Protein AF-A0A7V1H777-F1 (afdb_monomer_lite)

Secondary structure (DSSP, 8-state):
-----S--PEEPTTT--EESSHHHHHHHHHHT--STTSHHHHHHHHHHHH-SS-SEEEEEEEPTTSS-EEEEEEEESSS----

Sequence (83 aa):
MKILKNQTLYKCSYCGRRKLTKRGCLQHEDRYCSNELSPHQMGIKKWQSECPHKNTETVYSYIPGEAVQQPDHDVCLDCNARV

Structure (mmCIF, N/CA/C/O backbone):
data_AF-A0A7V1H777-F1
#
_entry.id   AF-A0A7V1H777-F1
#
loop_
_atom_site.group_PDB
_atom_site.id
_atom_site.type_symbol
_atom_site.label_atom_id
_atom_site.label_alt_id
_atom_site.label_comp_id
_atom_site.label_asym_id
_atom_site.label_entity_id
_atom_site.label_seq_id
_atom_site.pdbx_PDB_ins_code
_atom_site.Cartn_x
_atom_site.Cartn_y
_atom_site.Cartn_z
_atom_site.occupancy
_atom_site.B_iso_or_equiv
_atom_site.auth_seq_id
_atom_site.auth_comp_id
_atom_site.auth_asym_id
_atom_site.auth_atom_id
_atom_site.pdbx_PDB_model_num
ATOM 1 N N . MET A 1 1 ? -29.956 -18.559 10.040 1.00 49.47 1 MET A N 1
ATOM 2 C CA . MET A 1 1 ? -28.763 -17.751 10.389 1.00 49.47 1 MET A CA 1
ATOM 3 C C . MET A 1 1 ? -28.542 -17.821 11.895 1.00 49.47 1 MET A C 1
ATOM 5 O O . MET A 1 1 ? -29.483 -17.555 12.631 1.00 49.47 1 MET A O 1
ATOM 9 N N . LYS A 1 2 ? -27.360 -18.237 12.373 1.00 55.09 2 LYS A N 1
ATOM 10 C CA . LYS A 1 2 ? -27.060 -18.261 13.818 1.00 55.09 2 LYS A CA 1
ATOM 11 C C . LYS A 1 2 ? -26.691 -16.845 14.268 1.00 55.09 2 LYS A C 1
ATOM 13 O O . LYS A 1 2 ? -25.653 -16.330 13.868 1.00 55.09 2 LYS A O 1
ATOM 18 N N . ILE A 1 3 ? -27.555 -16.216 15.062 1.00 70.19 3 ILE A N 1
ATOM 19 C CA . ILE A 1 3 ? -27.307 -14.892 15.645 1.00 70.19 3 ILE A CA 1
ATOM 20 C C . ILE A 1 3 ? -26.477 -15.094 16.912 1.00 70.19 3 ILE A C 1
ATOM 22 O O . ILE A 1 3 ? -26.944 -15.696 17.879 1.00 70.19 3 ILE A O 1
ATOM 26 N N . LEU A 1 4 ? -25.239 -14.608 16.898 1.00 67.81 4 LEU A N 1
ATOM 27 C CA . LEU A 1 4 ? -24.352 -14.643 18.057 1.00 67.81 4 LEU A CA 1
ATOM 28 C C . LEU A 1 4 ? -24.806 -13.551 19.037 1.00 67.81 4 LEU A C 1
ATOM 30 O O . LEU A 1 4 ? -24.667 -12.363 18.754 1.00 67.81 4 LEU A O 1
ATOM 34 N N . LYS A 1 5 ? -25.395 -13.946 20.170 1.00 72.31 5 LYS A N 1
ATOM 35 C CA . LYS A 1 5 ? -25.774 -13.025 21.254 1.00 72.31 5 LYS A CA 1
ATOM 36 C C . LYS A 1 5 ? -24.552 -12.804 22.161 1.00 72.31 5 LYS A C 1
ATOM 38 O O . LYS A 1 5 ? -23.889 -13.769 22.523 1.00 72.31 5 LYS A O 1
ATOM 43 N N . ASN A 1 6 ? -24.265 -11.551 22.525 1.00 72.44 6 ASN A N 1
ATOM 44 C CA . ASN A 1 6 ? -23.259 -11.147 23.528 1.00 72.44 6 ASN A CA 1
ATOM 45 C C . ASN A 1 6 ? -21.767 -11.335 23.171 1.00 72.44 6 ASN A C 1
ATOM 47 O O . ASN A 1 6 ? -20.936 -11.450 24.068 1.00 72.44 6 ASN A O 1
ATOM 51 N N . GLN A 1 7 ? -21.383 -11.339 21.890 1.00 71.88 7 GLN A N 1
ATOM 52 C CA . GLN A 1 7 ? -19.958 -11.321 21.530 1.00 71.88 7 GLN A CA 1
ATOM 53 C C . GLN A 1 7 ? -19.365 -9.911 21.616 1.00 71.88 7 GLN A C 1
ATOM 55 O O . GLN A 1 7 ? -19.842 -8.985 20.958 1.00 71.88 7 GLN A O 1
ATOM 60 N N . THR A 1 8 ? -18.278 -9.764 22.375 1.00 81.38 8 THR A N 1
ATOM 61 C CA . THR A 1 8 ? -17.473 -8.539 22.380 1.00 81.38 8 THR A CA 1
ATOM 62 C C . THR A 1 8 ? -16.726 -8.423 21.060 1.00 81.38 8 THR A C 1
ATOM 64 O O . THR A 1 8 ? -15.824 -9.205 20.765 1.00 81.38 8 THR A O 1
ATOM 67 N N . LEU A 1 9 ? -17.105 -7.434 20.256 1.00 88.12 9 LEU A N 1
ATOM 68 C CA . LEU A 1 9 ? -16.424 -7.112 19.012 1.00 88.12 9 LEU A CA 1
ATOM 69 C C . LEU A 1 9 ? -15.431 -5.975 19.235 1.00 88.12 9 LEU A C 1
ATOM 71 O O . LEU A 1 9 ? -15.763 -4.945 19.815 1.00 88.12 9 LEU A O 1
ATOM 75 N N . TYR A 1 10 ? -14.228 -6.144 18.704 1.00 90.50 10 TYR A N 1
ATOM 76 C CA . TYR A 1 10 ? -13.171 -5.142 18.749 1.00 90.50 10 TYR A CA 1
ATOM 77 C C . TYR A 1 10 ? -13.225 -4.304 17.480 1.00 90.50 10 TYR A C 1
ATOM 79 O O . TYR A 1 10 ? -13.235 -4.846 16.374 1.00 90.50 10 TYR A O 1
ATOM 87 N N . LYS A 1 11 ? -13.316 -2.986 17.634 1.00 91.62 11 LYS A N 1
ATOM 88 C CA . LYS A 1 11 ? -13.463 -2.043 16.525 1.00 91.62 11 LYS A CA 1
ATOM 89 C C . LYS A 1 11 ? -12.101 -1.459 16.164 1.00 91.62 11 LYS A C 1
ATOM 91 O O . LYS A 1 11 ? -11.423 -0.932 17.035 1.00 91.62 11 LYS A O 1
ATOM 96 N N . CYS A 1 12 ? -11.753 -1.519 14.882 1.00 93.50 12 CYS A N 1
ATOM 97 C CA . CYS A 1 12 ? -10.585 -0.840 14.334 1.00 93.50 12 CYS A CA 1
ATOM 98 C C . CYS A 1 12 ? -10.723 0.677 14.504 1.00 93.50 12 CYS A C 1
ATOM 100 O O . CYS A 1 12 ? -11.745 1.251 14.117 1.00 93.50 12 CYS A O 1
ATOM 102 N N . SER A 1 13 ? -9.680 1.306 15.033 1.00 91.06 13 SER A N 1
ATOM 103 C CA . SER A 1 13 ? -9.592 2.742 15.312 1.00 91.06 13 SER A CA 1
ATOM 104 C C . SER A 1 13 ? -9.572 3.579 14.033 1.00 91.06 13 SER A C 1
ATOM 106 O O . SER A 1 13 ? -10.013 4.722 14.039 1.00 91.06 13 SER A O 1
ATOM 108 N N . TYR A 1 14 ? -9.127 2.983 12.924 1.00 91.00 14 TYR A N 1
ATOM 109 C CA . TYR A 1 14 ? -8.990 3.656 11.635 1.00 91.00 14 TYR A CA 1
ATOM 110 C C . TYR A 1 14 ? -10.213 3.430 10.733 1.00 91.00 14 TYR A C 1
ATOM 112 O O . TYR A 1 14 ? -10.909 4.370 10.373 1.00 91.00 14 TYR A O 1
ATOM 120 N N . CYS A 1 15 ? -10.542 2.183 10.374 1.00 91.06 15 CYS A N 1
ATOM 121 C CA . CYS A 1 15 ? -11.644 1.902 9.434 1.00 91.06 15 CYS A CA 1
ATOM 122 C C . CYS A 1 15 ? -12.990 1.553 10.092 1.00 91.06 15 CYS A C 1
ATOM 124 O O . CYS A 1 15 ? -13.968 1.300 9.390 1.00 91.06 15 CYS A O 1
ATOM 126 N N . GLY A 1 16 ? -13.049 1.420 11.420 1.00 87.56 16 GLY A N 1
ATOM 127 C CA . GLY A 1 16 ? -14.274 1.052 12.131 1.00 87.56 16 GLY A CA 1
ATOM 128 C C . GLY A 1 16 ? -14.766 -0.387 11.921 1.00 87.56 16 GLY A C 1
ATOM 129 O O . GLY A 1 16 ? -15.787 -0.760 12.505 1.00 87.56 16 GLY A O 1
ATOM 130 N N . ARG A 1 17 ? -14.063 -1.219 11.133 1.00 89.81 17 ARG A N 1
ATOM 131 C CA . ARG A 1 17 ? -14.395 -2.643 10.967 1.00 89.81 17 ARG A CA 1
ATOM 132 C C . ARG A 1 17 ? -14.248 -3.372 12.292 1.00 89.81 17 ARG A C 1
ATOM 134 O O . ARG A 1 17 ? -13.318 -3.135 13.062 1.00 89.81 17 ARG A O 1
ATOM 141 N N . ARG A 1 18 ? -15.175 -4.291 12.529 1.00 91.50 18 ARG A N 1
ATOM 142 C CA . ARG A 1 18 ? -15.222 -5.097 13.742 1.00 91.50 18 ARG A CA 1
ATOM 143 C C . ARG A 1 18 ? -14.505 -6.421 13.533 1.00 91.50 18 ARG A C 1
ATOM 145 O O . ARG A 1 18 ? -14.591 -7.022 12.462 1.00 91.50 18 ARG A O 1
ATOM 152 N N . LYS A 1 19 ? -13.801 -6.867 14.564 1.00 91.44 19 LYS A N 1
ATOM 153 C CA . LYS A 1 19 ? -13.072 -8.130 14.618 1.00 91.44 19 LYS A CA 1
ATOM 154 C C . LYS A 1 19 ? -13.491 -8.893 15.866 1.00 91.44 19 LYS A C 1
ATOM 156 O O . LYS A 1 19 ? -13.824 -8.300 16.887 1.00 91.44 19 LYS A O 1
ATOM 161 N N . LEU A 1 20 ? -13.469 -10.217 15.768 1.00 90.19 20 LEU A N 1
ATOM 162 C CA . LEU A 1 20 ? -13.890 -11.110 16.850 1.00 90.19 20 LEU A CA 1
ATOM 163 C C . LEU A 1 20 ? -12.895 -11.137 18.020 1.00 90.19 20 LEU A C 1
ATOM 165 O O . LEU A 1 20 ? -13.262 -11.499 19.129 1.00 90.19 20 LEU A O 1
ATOM 169 N N . THR A 1 21 ? -11.635 -10.755 17.790 1.00 90.69 21 THR A N 1
ATOM 170 C CA . THR A 1 21 ? -10.576 -10.783 18.805 1.00 90.69 21 THR A CA 1
ATOM 171 C C . THR A 1 21 ? -9.799 -9.470 18.829 1.00 90.69 21 THR A C 1
ATOM 173 O O . THR A 1 21 ? -9.613 -8.824 17.793 1.00 90.69 21 THR A O 1
ATOM 176 N N . LYS A 1 22 ? -9.289 -9.091 20.009 1.00 90.44 22 LYS A N 1
ATOM 177 C CA . LYS A 1 22 ? -8.456 -7.889 20.191 1.00 90.44 22 LYS A CA 1
ATOM 178 C C . LYS A 1 22 ? -7.220 -7.936 19.300 1.00 90.44 22 LYS A C 1
ATOM 180 O O . LYS A 1 22 ? -6.913 -6.982 18.592 1.00 90.44 22 LYS A O 1
ATOM 185 N N . ARG A 1 23 ? -6.551 -9.091 19.289 1.00 91.88 23 ARG A N 1
ATOM 186 C CA . ARG A 1 23 ? -5.364 -9.333 18.466 1.00 91.88 23 ARG A CA 1
ATOM 187 C C . ARG A 1 23 ? -5.662 -9.198 16.969 1.00 91.88 23 ARG A C 1
ATOM 189 O O . ARG A 1 23 ? -4.874 -8.584 16.262 1.00 91.88 23 ARG A O 1
ATOM 196 N N . GLY A 1 24 ? -6.801 -9.707 16.492 1.00 91.56 24 GLY A N 1
ATOM 197 C CA . GLY A 1 24 ? -7.208 -9.565 15.088 1.00 91.56 24 GLY A CA 1
ATOM 198 C C . GLY A 1 24 ? -7.546 -8.124 14.694 1.00 91.56 24 GLY A C 1
ATOM 199 O O . GLY A 1 24 ? -7.425 -7.762 13.526 1.00 91.56 24 GLY A O 1
ATOM 200 N N . CYS A 1 25 ? -7.943 -7.292 15.658 1.00 92.56 25 CYS A N 1
ATOM 201 C CA . CYS A 1 25 ? -8.120 -5.858 15.454 1.00 92.56 25 CYS A CA 1
ATOM 202 C C . CYS A 1 25 ? -6.776 -5.154 15.255 1.00 92.56 25 CYS A C 1
ATOM 204 O O . CYS A 1 25 ? -6.595 -4.513 14.227 1.00 92.56 25 CYS A O 1
ATOM 206 N N . LEU A 1 26 ? -5.817 -5.369 16.159 1.00 92.81 26 LEU A N 1
ATOM 207 C CA . LEU A 1 26 ? -4.468 -4.797 16.052 1.00 92.81 26 LEU A CA 1
ATOM 208 C C . LEU A 1 26 ? -3.770 -5.212 14.752 1.00 92.81 26 LEU A C 1
ATOM 210 O O . LEU A 1 26 ? -3.247 -4.376 14.027 1.00 92.81 26 LEU A O 1
ATOM 214 N N . GLN A 1 27 ? -3.827 -6.501 14.406 1.00 94.06 27 GLN A N 1
ATOM 215 C CA . GLN A 1 27 ? -3.247 -6.996 13.156 1.00 94.06 27 GLN A CA 1
ATOM 216 C C . GLN A 1 27 ? -3.896 -6.352 11.928 1.00 94.06 27 GLN A C 1
ATOM 218 O O . GLN A 1 27 ? -3.238 -6.086 10.926 1.00 94.06 27 GLN A O 1
ATOM 223 N N . HIS A 1 28 ? -5.205 -6.125 11.986 1.00 93.50 28 HIS A N 1
ATOM 224 C CA . HIS A 1 28 ? -5.891 -5.449 10.911 1.00 93.50 28 HIS A CA 1
ATOM 225 C C . HIS A 1 28 ? -5.398 -4.009 10.773 1.00 93.50 28 HIS A C 1
ATOM 227 O O . HIS A 1 28 ? -5.072 -3.636 9.660 1.00 93.50 28 HIS A O 1
ATOM 233 N N . GLU A 1 29 ? -5.295 -3.239 11.855 1.00 92.69 29 GLU A N 1
ATOM 234 C CA . GLU A 1 29 ? -4.764 -1.866 11.840 1.00 92.69 29 GLU A CA 1
ATOM 235 C C . GLU A 1 29 ? -3.357 -1.792 11.240 1.00 92.69 29 GLU A C 1
ATOM 237 O O . GLU A 1 29 ? -3.098 -0.974 10.363 1.00 92.69 29 GLU A O 1
ATOM 242 N N . ASP A 1 30 ? -2.489 -2.706 11.661 1.00 91.81 30 ASP A N 1
ATOM 243 C CA . ASP A 1 30 ? -1.082 -2.732 11.275 1.00 91.81 30 ASP A CA 1
ATOM 244 C C . ASP A 1 30 ? -0.847 -3.170 9.819 1.00 91.81 30 ASP A C 1
ATOM 246 O O . ASP A 1 30 ? 0.049 -2.651 9.163 1.00 91.81 30 ASP A O 1
ATOM 250 N N . ARG A 1 31 ? -1.646 -4.115 9.288 1.00 90.25 31 ARG A N 1
ATOM 251 C CA . ARG A 1 31 ? -1.297 -4.823 8.031 1.00 90.25 31 ARG A CA 1
ATOM 252 C C . ARG A 1 31 ? -2.376 -4.966 6.977 1.00 90.25 31 ARG A C 1
ATOM 254 O O . ARG A 1 31 ? -2.086 -5.364 5.861 1.00 90.25 31 ARG A O 1
ATOM 261 N N . TYR A 1 32 ? -3.635 -4.766 7.326 1.00 89.88 32 TYR A N 1
ATOM 262 C CA . TYR A 1 32 ? -4.744 -5.061 6.406 1.00 89.88 32 TYR A CA 1
ATOM 263 C C . TYR A 1 32 ? -5.775 -3.957 6.385 1.00 89.88 32 TYR A C 1
ATOM 265 O O . TYR A 1 32 ? -6.857 -4.094 5.804 1.00 89.88 32 TYR A O 1
ATOM 273 N N . CYS A 1 33 ? -5.497 -2.885 7.108 1.00 90.38 33 CYS A N 1
ATOM 274 C CA . CYS A 1 33 ? -6.387 -1.777 7.155 1.00 90.38 33 CYS A CA 1
ATOM 275 C C . CYS A 1 33 ? -6.238 -1.066 5.826 1.00 90.38 33 CYS A C 1
ATOM 277 O O . CYS A 1 33 ? -5.150 -0.712 5.378 1.00 90.38 33 CYS A O 1
ATOM 279 N N . SER A 1 34 ? -7.370 -0.930 5.162 1.00 87.94 34 SER A N 1
ATOM 280 C CA . SER A 1 34 ? -7.484 -0.143 3.946 1.00 87.94 34 SER A CA 1
ATOM 281 C C . SER A 1 34 ? -7.648 1.342 4.276 1.00 87.94 34 SER A C 1
ATOM 283 O O . SER A 1 34 ? -7.797 2.142 3.367 1.00 87.94 34 SER A O 1
ATOM 285 N N . ASN A 1 35 ? -7.677 1.716 5.565 1.00 90.69 35 ASN A N 1
ATOM 286 C CA . ASN A 1 35 ? -7.771 3.114 5.964 1.00 90.69 35 ASN A CA 1
ATOM 287 C C . ASN A 1 35 ? -6.411 3.791 5.819 1.00 90.69 35 ASN A C 1
ATOM 289 O O . ASN A 1 35 ? -5.405 3.266 6.277 1.00 90.69 35 ASN A O 1
ATOM 293 N N . GLU A 1 36 ? -6.396 4.969 5.220 1.00 85.06 36 GLU A N 1
ATOM 294 C CA . GLU A 1 36 ? -5.179 5.688 4.849 1.00 85.06 36 GLU A CA 1
ATOM 295 C C . GLU A 1 36 ? -4.294 6.106 6.020 1.00 85.06 36 GLU A C 1
ATOM 297 O O . GLU A 1 36 ? -3.079 6.182 5.874 1.00 85.06 36 GLU A O 1
ATOM 302 N N . LEU A 1 37 ? -4.908 6.369 7.171 1.00 87.31 37 LEU A N 1
ATOM 303 C CA . LEU A 1 37 ? -4.219 6.745 8.404 1.00 87.31 37 LEU A CA 1
ATOM 304 C C . LEU A 1 37 ? -3.734 5.522 9.177 1.00 87.31 37 LEU A C 1
ATOM 306 O O . LEU A 1 37 ? -3.096 5.655 10.219 1.00 87.31 37 LEU A O 1
ATOM 310 N N . SER A 1 38 ? -4.078 4.32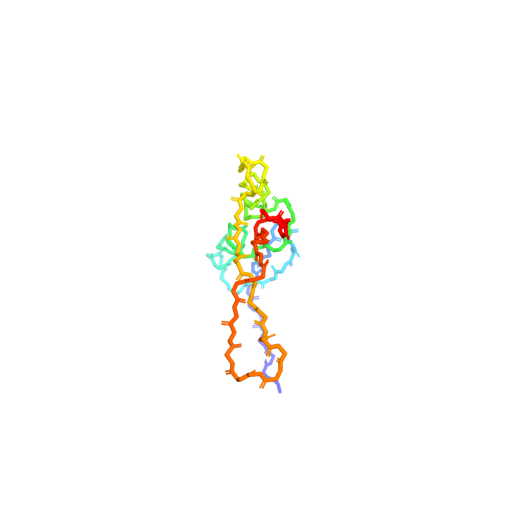7 8.697 1.00 90.25 38 SER A N 1
ATOM 311 C CA . SER A 1 38 ? -3.564 3.115 9.297 1.00 90.25 38 SER A CA 1
ATOM 312 C C . SER A 1 38 ? -2.063 2.995 9.045 1.00 90.25 38 SER A C 1
ATOM 314 O O . SER A 1 38 ? -1.593 3.348 7.957 1.00 90.25 38 SER A O 1
ATOM 316 N N . PRO A 1 39 ? -1.320 2.426 10.006 1.00 88.81 39 PRO A N 1
ATOM 317 C CA . PRO A 1 39 ? 0.095 2.119 9.834 1.00 88.81 39 PRO A CA 1
ATOM 318 C C . PRO A 1 39 ? 0.384 1.367 8.529 1.00 88.81 39 PRO A C 1
ATOM 320 O O . PRO A 1 39 ? 1.354 1.679 7.844 1.00 88.81 39 PRO A O 1
ATOM 323 N N . HIS A 1 40 ? -0.513 0.455 8.136 1.00 88.50 40 HIS A N 1
ATOM 324 C CA . HIS A 1 40 ? -0.421 -0.294 6.886 1.00 88.50 40 HIS A CA 1
ATOM 325 C C . HIS A 1 40 ? -0.354 0.615 5.649 1.00 88.50 40 HIS A C 1
ATOM 327 O O . HIS A 1 40 ? 0.576 0.528 4.850 1.00 88.50 40 HIS A O 1
ATOM 333 N N . GLN A 1 41 ? -1.333 1.509 5.494 1.00 86.81 41 GLN A N 1
ATOM 334 C CA . GLN A 1 41 ? -1.402 2.398 4.333 1.00 86.81 41 GLN A CA 1
ATOM 335 C C . GLN A 1 41 ? -0.320 3.474 4.373 1.00 86.81 41 GLN A C 1
ATOM 337 O O . GLN A 1 41 ? 0.234 3.821 3.335 1.00 86.81 41 GLN A O 1
ATOM 342 N N . MET A 1 42 ? 0.032 3.970 5.558 1.00 88.44 42 MET A N 1
ATOM 343 C CA . MET A 1 42 ? 1.146 4.905 5.707 1.00 88.44 42 MET A CA 1
ATOM 344 C C . MET A 1 42 ? 2.480 4.268 5.305 1.00 88.44 42 MET A C 1
ATOM 346 O O . MET A 1 42 ? 3.294 4.922 4.656 1.00 88.44 42 MET A O 1
ATOM 350 N N . GLY A 1 43 ? 2.681 2.988 5.632 1.00 83.94 43 GLY A N 1
ATOM 351 C CA . GLY A 1 43 ? 3.833 2.205 5.190 1.00 83.94 43 GLY A CA 1
ATOM 352 C C . GLY A 1 43 ? 3.907 2.074 3.667 1.00 83.94 43 GLY A C 1
ATOM 353 O O . GLY A 1 43 ? 4.952 2.368 3.091 1.00 83.94 43 GLY A O 1
ATOM 354 N N . ILE A 1 44 ? 2.792 1.728 3.007 1.00 86.44 44 ILE A N 1
ATOM 355 C CA . ILE A 1 44 ? 2.700 1.656 1.534 1.00 86.44 44 ILE A CA 1
ATOM 356 C C . ILE A 1 44 ? 3.009 3.018 0.903 1.00 86.44 44 ILE A C 1
ATOM 358 O O . ILE A 1 44 ? 3.801 3.103 -0.032 1.00 86.44 44 ILE A O 1
ATOM 362 N N . LYS A 1 45 ? 2.428 4.095 1.442 1.00 81.44 45 LYS A N 1
ATOM 363 C CA . LYS A 1 45 ? 2.618 5.459 0.929 1.00 81.44 45 LYS A CA 1
ATOM 364 C C . LYS A 1 45 ? 4.058 5.930 1.063 1.00 81.44 45 LYS A C 1
ATOM 366 O O . LYS A 1 45 ? 4.603 6.520 0.135 1.00 81.44 45 LYS A O 1
ATOM 371 N N . LYS A 1 46 ? 4.687 5.656 2.205 1.00 85.81 46 LYS A N 1
ATOM 372 C CA . LYS A 1 46 ? 6.095 5.981 2.420 1.00 85.81 46 LYS A CA 1
ATOM 373 C C . LYS A 1 46 ? 6.969 5.256 1.400 1.00 85.81 46 LYS A C 1
ATOM 375 O O . LYS A 1 46 ? 7.768 5.882 0.713 1.00 85.81 46 LYS A O 1
ATOM 380 N N . TRP A 1 47 ? 6.736 3.966 1.231 1.00 74.06 47 TRP A N 1
ATOM 381 C CA . TRP A 1 47 ? 7.494 3.143 0.304 1.00 74.06 47 TRP A CA 1
ATOM 382 C C . TRP A 1 47 ? 7.324 3.580 -1.166 1.00 74.06 47 TRP A C 1
ATOM 384 O O . TRP A 1 47 ? 8.313 3.776 -1.874 1.00 74.06 47 TRP A O 1
ATOM 394 N N . GLN A 1 48 ? 6.098 3.898 -1.596 1.00 77.69 48 GLN A N 1
ATOM 395 C CA . GLN A 1 48 ? 5.829 4.525 -2.899 1.00 77.69 48 GLN A CA 1
ATOM 396 C C . GLN A 1 48 ? 6.516 5.892 -3.043 1.00 77.69 48 GLN A C 1
ATOM 398 O O . GLN A 1 48 ? 6.962 6.259 -4.131 1.00 77.69 48 GLN A O 1
ATOM 403 N N . SER A 1 49 ? 6.646 6.662 -1.959 1.00 76.12 49 SER A N 1
ATOM 404 C CA . SER A 1 49 ? 7.287 7.983 -1.985 1.00 76.12 49 SER A CA 1
ATOM 405 C C . SER A 1 49 ? 8.814 7.920 -2.105 1.00 76.12 49 SER A C 1
ATOM 407 O O . SER A 1 49 ? 9.411 8.821 -2.687 1.00 76.12 49 SER A O 1
ATOM 409 N N . GLU A 1 50 ? 9.441 6.820 -1.695 1.00 80.69 50 GLU A N 1
ATOM 410 C CA . GLU A 1 50 ? 10.906 6.708 -1.577 1.00 80.69 50 GLU A CA 1
ATOM 411 C C . GLU A 1 50 ? 11.610 6.090 -2.782 1.00 80.69 50 GLU A C 1
ATOM 413 O O . GLU A 1 50 ? 12.816 6.220 -2.941 1.00 80.69 50 GLU A O 1
ATOM 418 N N . CYS A 1 51 ? 10.880 5.385 -3.625 1.00 81.38 51 CYS A N 1
ATOM 419 C CA . CYS A 1 51 ? 11.488 4.589 -4.686 1.00 81.38 51 CYS A CA 1
ATOM 420 C C . CYS A 1 51 ? 12.151 5.496 -5.826 1.00 81.38 51 CYS A C 1
ATOM 422 O O . CYS A 1 51 ? 12.079 6.724 -5.735 1.00 81.38 51 CYS A O 1
ATOM 424 N N . PRO A 1 52 ? 12.783 5.005 -6.913 1.00 73.88 52 PRO A N 1
ATOM 425 C CA . PRO A 1 52 ? 13.347 5.883 -7.974 1.00 73.88 52 PRO A CA 1
ATOM 426 C C . PRO A 1 52 ? 12.801 5.724 -9.415 1.00 73.88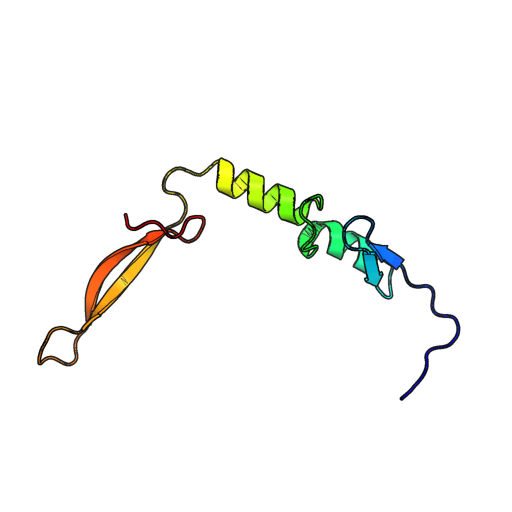 52 PRO A C 1
ATOM 428 O O . PRO A 1 52 ? 12.874 6.672 -10.188 1.00 73.88 52 PRO A O 1
ATOM 431 N N . HIS A 1 53 ? 12.232 4.571 -9.775 1.00 71.06 53 HIS A N 1
ATOM 432 C CA . HIS A 1 53 ? 11.684 4.256 -11.108 1.00 71.06 53 HIS A CA 1
ATOM 433 C C . HIS A 1 53 ? 10.233 3.789 -11.149 1.00 71.06 53 HIS A C 1
ATOM 435 O O . HIS A 1 53 ? 9.533 4.014 -12.122 1.00 71.06 53 HIS A O 1
ATOM 441 N N . LYS A 1 54 ? 9.670 3.090 -10.184 1.00 59.91 54 LYS A N 1
ATOM 442 C CA . LYS A 1 54 ? 10.014 2.713 -8.816 1.00 59.91 54 LYS A CA 1
ATOM 443 C C . LYS A 1 54 ? 10.022 1.186 -8.669 1.00 59.91 54 LYS A C 1
ATOM 445 O O . LYS A 1 54 ? 10.929 0.605 -8.102 1.00 59.91 54 LYS A O 1
ATOM 450 N N . ASN A 1 55 ? 9.114 0.503 -9.320 1.00 74.38 55 ASN A N 1
ATOM 451 C CA . ASN A 1 55 ? 8.970 -0.948 -9.308 1.00 74.38 55 ASN A CA 1
ATOM 452 C C . ASN A 1 55 ? 8.414 -1.271 -10.674 1.00 74.38 55 ASN A C 1
ATOM 454 O O . ASN A 1 55 ? 7.398 -0.675 -10.928 1.00 74.38 55 ASN A O 1
ATOM 458 N N . THR A 1 56 ? 9.043 -2.039 -11.566 1.00 79.88 56 THR A N 1
ATOM 459 C CA . THR A 1 56 ? 8.658 -2.080 -12.992 1.00 79.88 56 THR A CA 1
ATOM 460 C C . THR A 1 56 ? 8.660 -3.483 -13.648 1.00 79.88 56 THR A C 1
ATOM 462 O O . THR A 1 56 ? 9.498 -4.300 -13.301 1.00 79.88 56 THR A O 1
ATOM 465 N N . GLU A 1 57 ? 7.710 -3.789 -14.549 1.00 89.56 57 GLU A N 1
ATOM 466 C CA . GLU A 1 57 ? 7.379 -5.031 -15.262 1.00 89.56 57 GLU A CA 1
ATOM 467 C C . GLU A 1 57 ? 7.420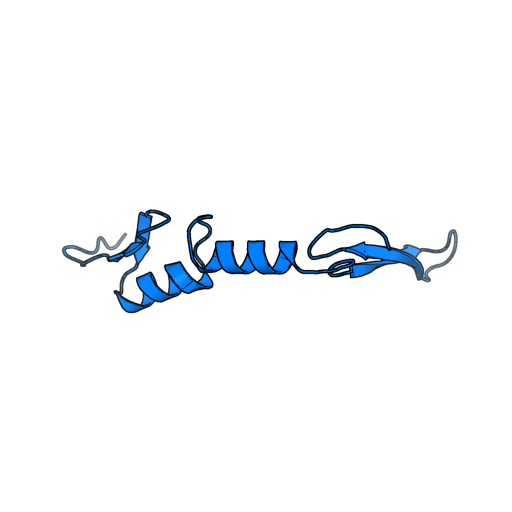 -4.892 -16.799 1.00 89.56 57 GLU A C 1
ATOM 469 O O . GLU A 1 57 ? 6.858 -3.968 -17.358 1.00 89.56 57 GLU A O 1
ATOM 474 N N . THR A 1 58 ? 8.003 -5.857 -17.512 1.00 88.38 58 THR A N 1
ATOM 475 C CA . THR A 1 58 ? 8.008 -5.892 -18.988 1.00 88.38 58 THR A CA 1
ATOM 476 C C . THR A 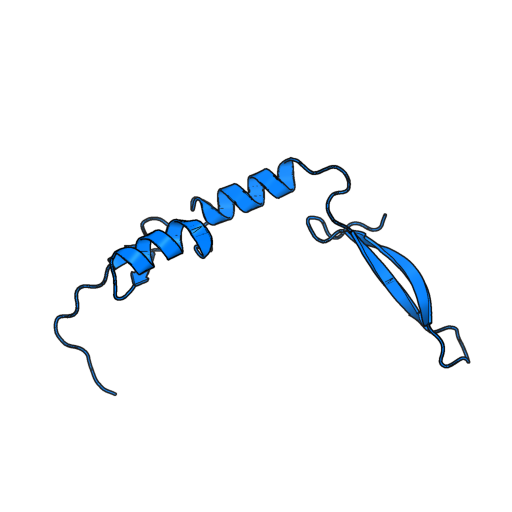1 58 ? 6.760 -6.550 -19.578 1.00 88.38 58 THR A C 1
ATOM 478 O O . THR A 1 58 ? 6.456 -7.707 -19.298 1.00 88.38 58 THR A O 1
ATOM 481 N N . VAL A 1 59 ? 6.075 -5.839 -20.467 1.00 92.38 59 VAL A N 1
ATOM 482 C CA . VAL A 1 59 ? 4.935 -6.264 -21.276 1.00 92.38 59 VAL A CA 1
ATOM 483 C C . VAL A 1 59 ? 5.417 -6.883 -22.593 1.00 92.38 59 VAL A C 1
ATOM 485 O O . VAL A 1 59 ? 6.285 -6.339 -23.277 1.00 92.38 59 VAL A O 1
ATOM 488 N N . TYR A 1 60 ? 4.816 -8.014 -22.968 1.00 92.44 60 TYR A N 1
ATOM 489 C CA . TYR A 1 60 ? 5.137 -8.792 -24.170 1.00 92.44 60 TYR A CA 1
ATOM 490 C C . TYR A 1 60 ? 3.977 -8.763 -25.174 1.00 92.44 60 TYR A C 1
ATOM 492 O O . TYR A 1 60 ? 2.809 -8.815 -24.779 1.00 92.44 60 TYR A O 1
ATOM 500 N N . SER A 1 61 ? 4.286 -8.726 -26.473 1.00 91.31 61 SER A N 1
ATOM 501 C CA . SER A 1 61 ? 3.301 -8.696 -27.563 1.00 91.31 61 SER A CA 1
ATOM 502 C C . SER A 1 61 ? 3.610 -9.733 -28.649 1.00 91.31 61 SER A C 1
ATOM 504 O O . SER A 1 61 ? 4.750 -10.151 -28.832 1.00 91.31 61 SER A O 1
ATOM 506 N N . TYR A 1 62 ? 2.575 -10.227 -29.336 1.00 94.06 62 TYR A N 1
ATOM 507 C CA . TYR A 1 62 ? 2.732 -11.221 -30.406 1.00 94.06 62 TYR A CA 1
ATOM 508 C C . TYR A 1 62 ? 3.271 -10.587 -31.692 1.00 94.06 62 TYR A C 1
ATOM 510 O O . TYR A 1 62 ? 2.852 -9.493 -32.073 1.00 94.06 62 TYR A O 1
ATOM 518 N N . ILE A 1 63 ? 4.143 -11.312 -32.391 1.00 91.38 63 ILE A N 1
ATOM 519 C CA . ILE A 1 63 ? 4.662 -10.911 -33.704 1.00 91.38 63 ILE A CA 1
ATOM 520 C C . ILE A 1 63 ? 3.564 -11.115 -34.777 1.00 91.38 63 ILE A C 1
ATOM 522 O O . ILE A 1 63 ? 2.938 -12.178 -34.812 1.00 91.38 63 ILE A O 1
ATOM 526 N N . PRO A 1 64 ? 3.290 -10.142 -35.674 1.00 91.44 64 PRO A N 1
ATOM 527 C CA . PRO A 1 64 ? 2.240 -10.277 -36.687 1.00 91.44 64 PRO A CA 1
ATOM 528 C C . PRO A 1 64 ? 2.475 -11.458 -37.636 1.00 91.44 64 PRO A C 1
ATOM 530 O O . PRO A 1 64 ? 3.466 -11.499 -38.359 1.00 91.44 64 PRO A O 1
ATOM 533 N N . GLY A 1 65 ? 1.527 -12.395 -37.669 1.00 91.12 65 GLY A N 1
ATOM 534 C CA . GLY A 1 65 ? 1.613 -13.592 -38.510 1.00 91.12 65 GLY A CA 1
ATOM 535 C C . GLY A 1 65 ? 2.377 -14.762 -37.882 1.00 91.12 65 GLY A C 1
ATOM 536 O O . GLY A 1 65 ? 2.425 -15.826 -38.495 1.00 91.12 65 GLY A O 1
ATOM 537 N N . GLU A 1 66 ? 2.905 -14.614 -36.661 1.00 87.50 66 GLU A N 1
ATOM 538 C CA . GLU A 1 66 ? 3.614 -15.672 -35.936 1.00 87.50 66 GLU A CA 1
ATOM 539 C C . GLU A 1 66 ? 2.977 -15.956 -34.565 1.00 87.50 66 GLU A C 1
ATOM 541 O O . GLU A 1 66 ? 2.370 -15.095 -33.933 1.00 87.50 66 GLU A O 1
ATOM 546 N N . ALA A 1 67 ? 3.131 -17.185 -34.068 1.00 85.81 67 ALA A N 1
ATOM 547 C CA . ALA A 1 67 ? 2.622 -17.608 -32.758 1.00 85.81 67 ALA A CA 1
ATOM 548 C C . ALA A 1 67 ? 3.644 -17.400 -31.620 1.00 85.81 67 ALA A C 1
ATOM 550 O O . ALA A 1 67 ? 3.634 -18.131 -30.630 1.00 85.81 67 ALA A O 1
ATOM 551 N N . VAL A 1 68 ? 4.554 -16.435 -31.773 1.00 91.88 68 VAL A N 1
ATOM 552 C CA . VAL A 1 68 ? 5.649 -16.158 -30.832 1.00 91.88 68 VAL A CA 1
ATOM 553 C C . VAL A 1 68 ? 5.508 -14.734 -30.285 1.00 91.88 68 VAL A C 1
ATOM 555 O O . VAL A 1 68 ? 5.114 -13.819 -31.011 1.00 91.88 68 VAL A O 1
ATOM 558 N N . GLN A 1 69 ? 5.781 -14.551 -28.988 1.00 93.88 69 GLN A N 1
ATOM 559 C CA . GLN A 1 69 ? 5.774 -13.245 -28.319 1.00 93.88 69 GLN A CA 1
ATOM 560 C C . GLN A 1 69 ? 7.177 -12.639 -28.252 1.00 93.88 69 GLN A C 1
ATOM 562 O O . GLN A 1 69 ? 8.158 -13.361 -28.073 1.00 93.88 69 GLN A O 1
ATOM 567 N N . GLN A 1 70 ? 7.252 -11.311 -28.317 1.00 90.12 70 GLN A N 1
ATOM 568 C CA . GLN A 1 70 ? 8.472 -10.536 -28.126 1.00 90.12 70 GLN A CA 1
ATOM 569 C C . GLN A 1 70 ? 8.290 -9.463 -27.041 1.00 90.12 70 GLN A C 1
ATOM 571 O O . GLN A 1 70 ? 7.163 -9.004 -26.820 1.00 90.12 70 GLN A O 1
ATOM 576 N N . PRO A 1 71 ? 9.376 -9.062 -26.357 1.00 93.38 71 PRO A N 1
ATOM 577 C CA . PRO A 1 71 ? 9.342 -7.917 -25.456 1.00 93.38 71 PRO A CA 1
ATOM 578 C C . PRO A 1 71 ? 8.864 -6.665 -26.201 1.00 93.38 71 PRO A C 1
ATOM 580 O O . PRO A 1 71 ? 9.393 -6.336 -27.263 1.00 93.38 71 PRO A O 1
ATOM 583 N N . ASP A 1 72 ? 7.872 -5.976 -25.642 1.00 89.50 72 ASP A N 1
ATOM 584 C CA . ASP A 1 72 ? 7.353 -4.713 -26.172 1.00 89.50 72 ASP A CA 1
ATOM 585 C C . ASP A 1 72 ? 7.912 -3.529 -25.366 1.00 89.50 72 ASP A C 1
ATOM 587 O O . ASP A 1 72 ? 8.371 -2.546 -25.954 1.00 89.50 72 ASP A O 1
ATOM 591 N N . HIS A 1 73 ? 7.880 -3.620 -24.025 1.00 88.62 73 HIS A N 1
ATOM 592 C CA . HIS A 1 73 ? 8.372 -2.585 -23.101 1.00 88.62 73 HIS A CA 1
ATOM 593 C C . HIS A 1 73 ? 8.266 -2.894 -21.621 1.00 88.62 73 HIS A C 1
ATOM 595 O O . HIS A 1 73 ? 7.422 -3.682 -21.242 1.00 88.62 73 HIS A O 1
ATOM 601 N N . ASP A 1 74 ? 8.977 -2.142 -20.786 1.00 89.81 74 ASP A N 1
ATOM 602 C CA . ASP A 1 74 ? 8.846 -2.140 -19.325 1.00 89.81 74 ASP A CA 1
ATOM 603 C C . ASP A 1 74 ? 7.686 -1.223 -18.865 1.00 89.81 74 ASP A C 1
ATOM 605 O O . ASP A 1 74 ? 7.312 -0.352 -19.625 1.00 89.81 74 ASP A O 1
ATOM 609 N N . VAL A 1 75 ? 7.075 -1.400 -17.685 1.00 87.25 75 VAL A N 1
ATOM 610 C CA . VAL A 1 75 ? 5.973 -0.646 -17.005 1.00 87.25 75 VAL A CA 1
ATOM 611 C C . VAL A 1 75 ? 6.270 -0.569 -15.518 1.00 87.25 75 VAL A C 1
ATOM 613 O O . VAL A 1 75 ? 6.997 -1.405 -15.081 1.00 87.25 75 VAL A O 1
ATOM 616 N N . CYS A 1 76 ? 5.765 0.341 -14.685 1.00 89.06 76 CYS A N 1
ATOM 617 C CA . CYS A 1 76 ? 6.005 0.320 -13.233 1.00 89.06 76 CYS A CA 1
ATOM 618 C C . CYS A 1 76 ? 4.954 -0.595 -12.554 1.00 89.06 76 CYS A C 1
ATOM 620 O O . CYS A 1 76 ? 4.164 -1.226 -13.229 1.00 89.06 76 CYS A O 1
ATOM 622 N N . LEU A 1 77 ? 4.901 -0.707 -11.241 1.00 76.38 77 LEU A N 1
ATOM 623 C CA . LEU A 1 77 ? 4.138 -1.689 -10.466 1.00 76.38 77 LEU A CA 1
ATOM 624 C C . LEU A 1 77 ? 3.892 -1.107 -9.060 1.00 76.38 77 LEU A C 1
ATOM 626 O O . LEU A 1 77 ? 2.854 -1.345 -8.455 1.00 76.38 77 LEU A O 1
ATOM 630 N N . ASP A 1 78 ? 4.799 -0.243 -8.578 1.00 76.81 78 ASP A N 1
ATOM 631 C CA . ASP A 1 78 ? 4.531 0.736 -7.507 1.00 76.81 78 ASP A CA 1
ATOM 632 C C . ASP A 1 78 ? 3.954 2.022 -8.089 1.00 76.81 78 ASP A C 1
ATOM 634 O O . ASP A 1 78 ? 3.338 2.808 -7.372 1.00 76.81 78 ASP A O 1
ATOM 638 N N . CYS A 1 79 ? 4.192 2.243 -9.387 1.00 59.22 79 CYS A N 1
ATOM 639 C CA . CYS A 1 79 ? 3.860 3.454 -10.127 1.00 59.22 79 CYS A CA 1
ATOM 640 C C . CYS A 1 79 ? 3.385 3.225 -11.578 1.00 59.22 79 CYS A C 1
ATOM 642 O O . CYS A 1 79 ? 3.219 4.203 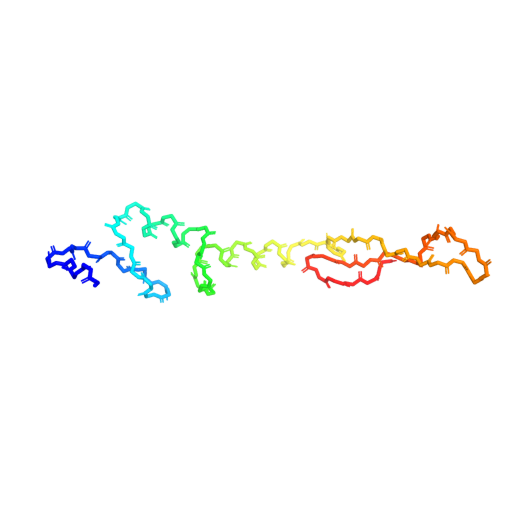-12.296 1.00 59.22 79 CYS A O 1
ATOM 644 N N . ASN A 1 80 ? 3.197 1.983 -12.051 1.00 70.62 80 ASN A N 1
ATOM 645 C CA . ASN A 1 80 ? 2.763 1.616 -13.424 1.00 70.62 80 ASN A CA 1
ATOM 646 C C . ASN A 1 80 ? 3.396 2.280 -14.692 1.00 70.62 80 ASN A C 1
ATOM 648 O O . ASN A 1 80 ? 3.024 1.925 -15.800 1.00 70.62 80 ASN A O 1
ATOM 652 N N . ALA A 1 81 ? 4.408 3.147 -14.585 1.00 77.75 81 ALA A N 1
ATOM 653 C CA . ALA A 1 81 ? 5.220 3.798 -15.625 1.00 77.75 81 ALA A CA 1
ATOM 654 C C . ALA A 1 81 ? 6.107 2.918 -16.537 1.00 77.75 81 ALA A C 1
ATOM 656 O O . ALA A 1 81 ? 6.999 2.225 -16.058 1.00 77.75 81 ALA A O 1
ATOM 657 N N . ARG A 1 82 ? 5.936 3.057 -17.861 1.00 80.38 82 ARG A N 1
ATOM 658 C CA . ARG A 1 82 ? 6.815 2.446 -18.874 1.00 80.38 82 ARG A CA 1
ATOM 659 C C . ARG A 1 82 ? 8.257 2.947 -18.773 1.00 80.38 82 ARG A C 1
ATOM 661 O O . ARG A 1 82 ? 8.443 4.162 -18.776 1.00 80.38 82 ARG A O 1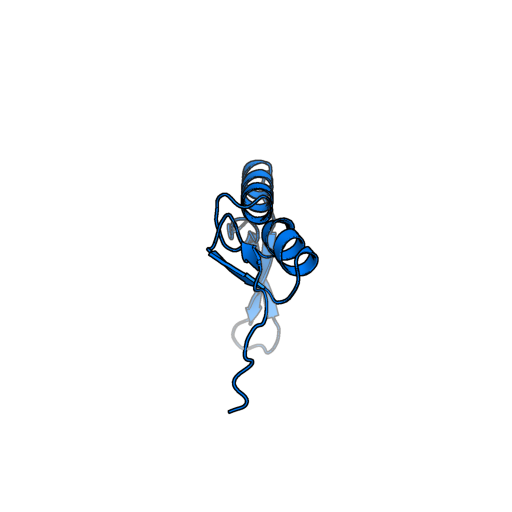
ATOM 668 N N . VAL A 1 83 ? 9.218 2.029 -18.612 1.00 67.62 83 VAL A N 1
ATOM 669 C CA . VAL A 1 83 ? 10.661 2.309 -18.403 1.00 67.62 83 VAL A CA 1
ATOM 670 C C . VAL A 1 83 ? 11.430 2.159 -19.700 1.00 67.62 83 VAL A C 1
ATOM 672 O O . VAL A 1 83 ? 11.031 1.301 -20.520 1.00 67.62 83 VAL A O 1
#

Radius of gyration: 21.42 Å; chains: 1; bounding box: 42×26×62 Å

Foldseek 3Di:
DDDDPPQDWDAAPFPRDTDSDPVVNLCCLCDVPPGCPGVNNVVLVVQLVPADQHAKAWDWDDDVPDPDIDTDFMAHDSHRHTD

pLDDT: mean 84.56, std 9.67, range [49.47, 94.06]